Protein AF-A0A5C0ZKN4-F1 (afdb_monomer_lite)

pLDDT: mean 79.03, std 13.8, range [35.19, 95.44]

Secondary structure (DSSP, 8-state):
---GGG--TT-EEEETTS-EEE--HHHHHHHHH-TTTTT--EEPPB--HHHHHHTT-EEETTEEE-TTSSEEEEEETTEEEEEETTEEEEEE-BHHHHHHHHHHHHSS--PPPPP-

Foldseek 3Di:
DDDPVLDDQQAWWAFPVRDIDGDHPVVVCCVVPPPVCVPTDIDFAFDDPVLLVQLPWDDDPQWTDRPPAQWIWHQDPNWTFIDGVNHTDDTDTGRSVVQVVCCVRPVDGSHTDPDD

Structure (mmCIF, N/CA/C/O backbone):
data_AF-A0A5C0ZKN4-F1
#
_entry.id   AF-A0A5C0ZKN4-F1
#
loop_
_atom_site.group_PDB
_atom_site.id
_atom_site.type_symbol
_atom_site.label_atom_id
_atom_site.label_alt_id
_atom_site.label_comp_id
_atom_site.label_asym_id
_atom_site.label_entity_id
_atom_site.label_seq_id
_atom_site.pdbx_PDB_ins_code
_atom_site.Cartn_x
_atom_site.Cartn_y
_atom_site.Cartn_z
_atom_site.occupancy
_atom_site.B_iso_or_equiv
_atom_site.auth_seq_id
_atom_site.auth_comp_id
_atom_site.auth_asym_id
_atom_site.auth_atom_id
_atom_site.pdbx_PDB_model_num
ATOM 1 N N . MET A 1 1 ? -11.698 10.200 6.157 1.00 63.03 1 MET A N 1
ATOM 2 C CA . MET A 1 1 ? -12.141 9.078 7.009 1.00 63.03 1 MET A CA 1
ATOM 3 C C . MET A 1 1 ? -12.064 7.841 6.142 1.00 63.03 1 MET A C 1
ATOM 5 O O . MET A 1 1 ? -12.437 7.961 4.983 1.00 63.03 1 MET A O 1
ATOM 9 N N . ILE A 1 2 ? -11.505 6.736 6.634 1.00 64.81 2 ILE A N 1
ATOM 10 C CA . ILE A 1 2 ? -11.489 5.483 5.862 1.00 64.81 2 ILE A CA 1
ATOM 11 C C . ILE A 1 2 ? -12.929 4.976 5.767 1.00 64.81 2 ILE A C 1
ATOM 13 O O . ILE A 1 2 ? -13.639 4.993 6.775 1.00 64.81 2 ILE A O 1
ATOM 17 N N . ASP A 1 3 ? -13.362 4.582 4.572 1.00 68.19 3 ASP A N 1
ATOM 18 C CA . ASP A 1 3 ? -14.651 3.921 4.395 1.00 68.19 3 ASP A CA 1
ATOM 19 C C . ASP A 1 3 ? -14.586 2.532 5.062 1.00 68.19 3 ASP A C 1
ATOM 21 O O . ASP A 1 3 ? -13.681 1.757 4.746 1.00 68.19 3 ASP A O 1
ATOM 25 N N . PRO A 1 4 ? -15.497 2.189 5.993 1.00 66.75 4 PRO A N 1
ATOM 26 C CA . PRO A 1 4 ? -15.525 0.868 6.614 1.00 66.75 4 PRO A CA 1
ATOM 27 C C . PRO A 1 4 ? -15.569 -0.296 5.611 1.00 66.75 4 PRO A C 1
ATOM 29 O O . PRO A 1 4 ? -15.050 -1.364 5.920 1.00 66.75 4 PRO A O 1
ATOM 32 N N . GLY A 1 5 ? -16.146 -0.099 4.419 1.00 67.00 5 GLY A N 1
ATOM 33 C CA . GLY A 1 5 ? -16.180 -1.104 3.351 1.00 67.00 5 GLY A CA 1
ATOM 34 C C . GLY A 1 5 ? -14.824 -1.363 2.682 1.00 67.00 5 GLY A C 1
ATOM 35 O O . GLY A 1 5 ? -14.653 -2.391 2.032 1.00 67.00 5 GLY A O 1
ATOM 36 N N . GLU A 1 6 ? -13.845 -0.471 2.863 1.00 67.75 6 GLU A N 1
ATOM 37 C CA . GLU A 1 6 ? -12.465 -0.663 2.400 1.00 67.75 6 GLU A CA 1
ATOM 38 C C . GLU A 1 6 ? -11.593 -1.407 3.425 1.00 67.75 6 GLU A C 1
ATOM 40 O O . GLU A 1 6 ? -10.432 -1.701 3.135 1.00 67.75 6 GLU A O 1
ATOM 45 N N . LEU A 1 7 ? -12.117 -1.699 4.621 1.00 75.88 7 LEU A N 1
ATOM 46 C CA . LEU A 1 7 ? -11.370 -2.377 5.674 1.00 75.88 7 LEU A CA 1
ATOM 47 C C . LEU A 1 7 ? -11.442 -3.898 5.548 1.00 75.88 7 LEU A C 1
ATOM 49 O O . LEU A 1 7 ? -12.499 -4.495 5.359 1.00 75.88 7 LEU A O 1
ATOM 53 N N . ARG A 1 8 ? -10.293 -4.534 5.753 1.00 74.62 8 ARG A N 1
ATOM 54 C CA . ARG A 1 8 ? -10.102 -5.977 5.815 1.00 74.62 8 ARG A CA 1
ATOM 55 C C . ARG A 1 8 ? -9.163 -6.325 6.966 1.00 74.62 8 ARG A C 1
ATOM 57 O O . ARG A 1 8 ? -8.364 -5.501 7.418 1.00 74.62 8 ARG A O 1
ATOM 64 N N . LEU A 1 9 ? -9.257 -7.569 7.432 1.00 76.56 9 LEU A N 1
ATOM 65 C CA . LEU A 1 9 ? -8.250 -8.153 8.315 1.00 76.56 9 LEU A CA 1
ATOM 66 C C . LEU A 1 9 ? -6.848 -7.919 7.734 1.00 76.56 9 LEU A C 1
ATOM 68 O O . LEU A 1 9 ? -6.661 -8.024 6.525 1.00 76.56 9 LEU A O 1
ATOM 72 N N . GLY A 1 10 ? -5.903 -7.553 8.601 1.00 68.25 10 GLY A N 1
ATOM 73 C CA . GLY A 1 10 ? -4.526 -7.222 8.233 1.00 68.25 10 GLY A CA 1
ATOM 74 C C . GLY A 1 10 ? -4.287 -5.767 7.815 1.00 68.25 10 GLY A C 1
ATOM 75 O O . GLY A 1 10 ? -3.129 -5.365 7.689 1.00 68.25 10 GLY A O 1
ATOM 76 N N . ASN A 1 11 ? -5.325 -4.934 7.641 1.00 79.00 11 ASN A N 1
ATOM 77 C CA . ASN A 1 11 ? -5.102 -3.510 7.376 1.00 79.00 11 ASN A CA 1
ATOM 78 C C . ASN A 1 11 ? -4.498 -2.778 8.578 1.00 79.00 11 ASN A C 1
ATOM 80 O O . ASN A 1 11 ? -4.861 -3.034 9.720 1.00 79.00 11 ASN A O 1
ATOM 84 N N . ILE A 1 12 ? -3.631 -1.803 8.314 1.00 79.94 12 ILE A N 1
ATOM 85 C CA . ILE A 1 12 ? -3.062 -0.927 9.341 1.00 79.94 12 ILE A CA 1
ATOM 86 C C . ILE A 1 12 ? -3.890 0.356 9.422 1.00 79.94 12 ILE A C 1
ATOM 88 O O . ILE A 1 12 ? -4.045 1.073 8.431 1.00 79.94 12 ILE A O 1
ATOM 92 N N . LEU A 1 13 ? -4.392 0.679 10.614 1.00 77.81 13 LEU A N 1
ATOM 93 C CA . LEU A 1 13 ? -5.180 1.883 10.875 1.00 77.81 13 LEU A CA 1
ATOM 94 C C . LEU A 1 13 ? -4.448 2.867 11.762 1.00 77.81 13 LEU A C 1
ATOM 96 O O . LEU A 1 13 ? -3.766 2.487 12.711 1.00 77.81 13 LEU A O 1
ATOM 100 N N . HIS A 1 14 ? -4.675 4.154 11.503 1.00 74.19 14 HIS A N 1
ATOM 101 C CA . HIS A 1 14 ? -4.196 5.232 12.356 1.00 74.19 14 HIS A CA 1
ATOM 102 C C . HIS A 1 14 ? -5.352 5.907 13.082 1.00 74.19 14 HIS A C 1
ATOM 104 O O . HIS A 1 14 ? -6.307 6.408 12.476 1.00 74.19 14 HIS A O 1
ATOM 110 N N . HIS A 1 15 ? -5.272 5.889 14.408 1.00 68.31 15 HIS A N 1
ATOM 111 C CA . HIS A 1 15 ? -6.200 6.586 15.278 1.00 68.31 15 HIS A CA 1
ATOM 112 C C . HIS A 1 15 ? -5.787 8.054 15.425 1.00 68.31 15 HIS A C 1
ATOM 114 O O . HIS A 1 15 ? -4.602 8.363 15.533 1.00 68.31 15 HIS A O 1
ATOM 120 N N . LYS A 1 16 ? -6.764 8.958 15.579 1.00 63.69 16 LYS A N 1
ATOM 121 C CA . LYS A 1 16 ? -6.533 10.391 15.865 1.00 63.69 16 LYS A CA 1
ATOM 122 C C . LYS A 1 16 ? -5.604 10.678 17.043 1.00 63.69 16 LYS A C 1
ATOM 124 O O . LYS A 1 16 ? -4.979 11.727 17.080 1.00 63.69 16 LYS A O 1
ATOM 129 N N . SER A 1 17 ? -5.519 9.763 18.006 1.00 67.62 17 SER A N 1
ATOM 130 C CA . SER A 1 17 ? -4.604 9.883 19.146 1.00 67.62 17 SER A CA 1
ATOM 131 C C . SER A 1 17 ? -3.143 9.545 18.803 1.00 67.62 17 SER A C 1
ATOM 133 O O . SER A 1 17 ? -2.343 9.394 19.718 1.00 67.62 17 SER A O 1
ATOM 135 N N . GLY A 1 18 ? -2.808 9.324 17.526 1.00 66.88 18 GLY A N 1
ATOM 136 C CA . GLY A 1 18 ? -1.467 8.961 17.060 1.00 66.88 18 GLY A CA 1
ATOM 137 C C . GLY A 1 18 ? -1.141 7.465 17.127 1.00 66.88 18 GLY A C 1
ATOM 138 O O . GLY A 1 18 ? -0.055 7.066 16.717 1.00 66.88 18 GLY A O 1
ATOM 139 N N . LYS A 1 19 ? -2.061 6.626 17.623 1.00 75.25 19 LYS A N 1
ATOM 140 C CA . LYS A 1 19 ? -1.848 5.180 17.776 1.00 75.25 19 LYS A CA 1
ATOM 141 C C . LYS A 1 19 ? -2.132 4.442 16.467 1.00 75.25 19 LYS A C 1
ATOM 143 O O . LYS A 1 19 ? -3.201 4.619 15.885 1.00 75.25 19 LYS A O 1
ATOM 148 N N . THR A 1 20 ? -1.215 3.569 16.069 1.00 73.44 20 THR A N 1
ATOM 149 C CA . THR A 1 20 ? -1.389 2.651 14.938 1.00 73.44 20 THR A CA 1
ATOM 150 C C . THR A 1 20 ? -1.873 1.292 15.438 1.00 73.44 20 THR A C 1
ATOM 152 O O . THR A 1 20 ? -1.421 0.834 16.490 1.00 73.44 20 THR A O 1
ATOM 155 N N . VAL A 1 21 ? -2.818 0.668 14.736 1.00 76.81 21 VAL A N 1
ATOM 156 C CA . VAL A 1 21 ? -3.378 -0.635 15.114 1.00 76.81 21 VAL A CA 1
ATOM 157 C C . VAL A 1 21 ? -3.650 -1.487 13.874 1.00 76.81 21 VAL A C 1
ATOM 159 O O . VAL A 1 21 ? -4.198 -0.977 12.900 1.00 76.81 21 VAL A O 1
ATOM 162 N N . ASP A 1 22 ? -3.321 -2.775 13.937 1.00 75.81 22 ASP A N 1
ATOM 163 C CA . ASP A 1 22 ? -3.656 -3.759 12.902 1.00 75.81 22 ASP A CA 1
ATOM 164 C C . ASP A 1 22 ? -5.097 -4.249 13.060 1.00 75.81 22 ASP A C 1
ATOM 166 O O . ASP A 1 22 ? -5.497 -4.654 14.153 1.00 75.81 22 ASP A O 1
ATOM 170 N N . VAL A 1 23 ? -5.875 -4.261 11.977 1.00 72.56 23 VAL A N 1
ATOM 171 C CA . VAL A 1 23 ? -7.239 -4.800 11.947 1.00 72.56 23 VAL A CA 1
ATOM 172 C C . VAL A 1 23 ? -7.180 -6.311 12.143 1.00 72.56 23 VAL A C 1
ATOM 174 O O . VAL A 1 23 ? -6.908 -7.078 11.223 1.00 72.56 23 VAL A O 1
ATOM 177 N N . THR A 1 24 ? -7.454 -6.744 13.367 1.00 76.00 24 THR A N 1
ATOM 178 C CA . THR A 1 24 ? -7.611 -8.153 13.742 1.00 76.00 24 THR A CA 1
ATOM 179 C C . THR A 1 24 ? -9.089 -8.507 13.899 1.00 76.00 24 THR A C 1
ATOM 181 O O . THR A 1 24 ? -9.946 -7.622 13.950 1.00 76.00 24 THR A O 1
ATOM 184 N N . VAL A 1 25 ? -9.403 -9.803 14.026 1.00 63.84 25 VAL A N 1
ATOM 185 C CA . VAL A 1 25 ? -10.779 -10.273 14.277 1.00 63.84 25 VAL A CA 1
ATOM 186 C C . VAL A 1 25 ? -11.363 -9.600 15.519 1.00 63.84 25 VAL A C 1
ATOM 188 O O . VAL A 1 25 ? -12.468 -9.080 15.451 1.00 63.84 25 VAL A O 1
ATOM 191 N N . GLY A 1 26 ? -10.584 -9.473 16.598 1.00 64.69 26 GLY A N 1
ATOM 192 C CA . GLY A 1 26 ? -11.029 -8.792 17.818 1.00 64.69 26 GLY A CA 1
ATOM 193 C C . GLY A 1 26 ? -11.335 -7.300 17.628 1.00 64.69 26 GLY A C 1
ATOM 194 O O . GLY A 1 26 ? -12.165 -6.746 18.344 1.00 64.69 26 GLY A O 1
ATOM 195 N N . ILE A 1 27 ? -10.716 -6.633 16.648 1.00 69.00 27 ILE A N 1
ATOM 196 C CA . ILE A 1 27 ? -11.059 -5.248 16.295 1.00 69.00 27 ILE A CA 1
ATOM 197 C C . ILE A 1 27 ? -12.336 -5.197 15.460 1.00 69.00 27 ILE A C 1
ATOM 199 O O . ILE A 1 27 ? -13.167 -4.324 15.693 1.00 69.00 27 ILE A O 1
ATOM 203 N N . ILE A 1 28 ? -12.529 -6.131 14.525 1.00 65.75 28 ILE A N 1
ATOM 204 C CA . ILE A 1 28 ? -13.785 -6.246 13.768 1.00 65.75 28 ILE A CA 1
ATOM 205 C C . ILE A 1 28 ? -14.953 -6.564 14.709 1.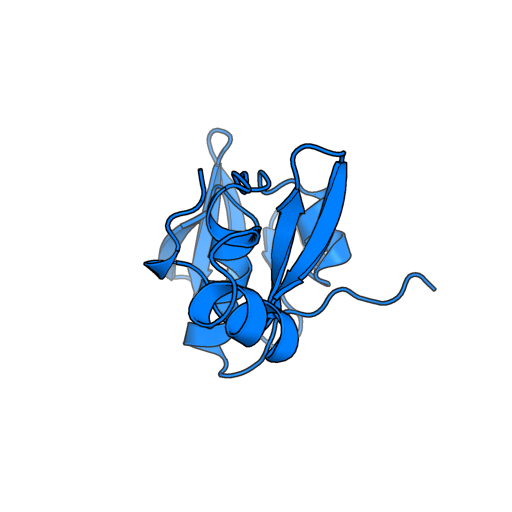00 65.75 28 ILE A C 1
ATOM 207 O O . ILE A 1 28 ? -16.006 -5.944 14.602 1.00 65.75 28 ILE A O 1
ATOM 211 N N . GLU A 1 29 ? -14.762 -7.449 15.684 1.00 63.12 29 GLU A N 1
ATOM 212 C CA . GLU A 1 29 ? -15.755 -7.717 16.727 1.00 63.12 29 GLU A CA 1
ATOM 213 C C . GLU A 1 29 ? -16.084 -6.450 17.524 1.00 63.12 29 GLU A C 1
ATOM 215 O O . GLU A 1 29 ? -17.253 -6.180 17.781 1.00 63.12 29 GLU A O 1
ATOM 220 N N . GLN A 1 30 ? -15.093 -5.606 17.836 1.00 63.50 30 GLN A N 1
ATOM 221 C CA . GLN A 1 30 ? -15.346 -4.290 18.436 1.00 63.50 30 GLN A CA 1
ATOM 222 C C . GLN A 1 30 ? -16.104 -3.340 17.492 1.00 63.50 30 GLN A C 1
ATOM 224 O O . GLN A 1 30 ? -16.945 -2.582 17.966 1.00 63.50 30 GLN A O 1
ATOM 229 N N . PHE A 1 31 ? -15.861 -3.385 16.175 1.00 64.31 31 PHE A N 1
ATOM 230 C CA . PHE A 1 31 ? -16.618 -2.602 15.186 1.00 64.31 31 PHE A CA 1
ATOM 231 C C . PHE A 1 31 ? -18.088 -3.033 15.088 1.00 64.31 31 PHE A C 1
ATOM 233 O O . PHE A 1 31 ? -18.962 -2.179 14.949 1.00 64.31 31 PHE A O 1
ATOM 240 N N . VAL A 1 32 ? -18.357 -4.340 15.145 1.00 63.22 32 VAL A N 1
ATOM 241 C CA . VAL A 1 32 ? -19.702 -4.910 14.964 1.00 63.22 32 VAL A CA 1
ATOM 242 C C . VAL A 1 32 ? -20.508 -4.883 16.266 1.00 63.22 32 VAL A C 1
ATOM 244 O O . VAL A 1 32 ? -21.697 -4.567 16.242 1.00 63.22 32 VAL A O 1
ATOM 247 N N . CYS A 1 33 ? -19.877 -5.183 17.405 1.00 58.94 33 CYS A N 1
ATOM 248 C CA . CYS A 1 33 ? -20.566 -5.363 18.684 1.00 58.94 33 CYS A CA 1
ATOM 249 C C . CYS A 1 33 ? -20.581 -4.107 19.568 1.00 58.94 33 CYS A C 1
ATOM 251 O O . CYS A 1 33 ? -21.485 -3.972 20.394 1.00 58.94 33 CYS A O 1
ATOM 253 N N . ASP A 1 34 ? -19.625 -3.178 19.421 1.00 55.28 34 ASP A N 1
ATOM 254 C CA . ASP A 1 34 ? -19.467 -2.050 20.346 1.00 55.28 34 ASP A CA 1
ATOM 255 C C . ASP A 1 34 ? -19.700 -0.686 19.663 1.00 55.28 34 ASP A C 1
ATOM 257 O O . ASP A 1 34 ? -18.823 -0.099 19.021 1.00 55.28 34 ASP A O 1
ATOM 261 N N . LYS A 1 35 ? -20.893 -0.104 19.871 1.00 52.59 35 LYS A N 1
ATOM 262 C CA . LYS A 1 35 ? -21.255 1.260 19.414 1.00 52.59 35 LYS A CA 1
ATOM 263 C C . LYS A 1 35 ? -20.336 2.364 19.971 1.00 52.59 35 LYS A C 1
ATOM 265 O O . LYS A 1 35 ? -20.445 3.521 19.575 1.00 52.59 35 LYS A O 1
ATOM 270 N N . LYS A 1 36 ? -19.433 2.053 20.909 1.00 49.78 36 LYS A N 1
ATOM 271 C CA . LYS A 1 36 ? -18.423 2.999 21.411 1.00 49.78 36 LYS A CA 1
ATOM 272 C C . LYS A 1 36 ? -17.231 3.166 20.465 1.00 49.78 36 LYS A C 1
ATOM 274 O O . LYS A 1 36 ? -16.580 4.210 20.507 1.00 49.78 36 LYS A O 1
ATOM 279 N N . PHE A 1 37 ? -16.951 2.191 19.597 1.00 51.69 37 PHE A N 1
ATOM 280 C CA . PHE A 1 37 ? -15.872 2.284 18.608 1.00 51.69 37 PHE A CA 1
ATOM 281 C C . PHE A 1 37 ? -16.319 2.951 17.301 1.00 51.69 37 PHE A C 1
ATOM 283 O O . PHE A 1 37 ? -15.493 3.577 16.639 1.00 51.69 37 PHE A O 1
ATOM 290 N N . SER A 1 38 ? -17.620 2.929 16.979 1.00 51.34 38 SER A N 1
ATOM 291 C CA . SER A 1 38 ? -18.187 3.641 15.820 1.00 51.34 38 SER A CA 1
ATOM 292 C C . SER A 1 38 ? -18.032 5.167 15.895 1.00 51.34 38 SER A C 1
ATOM 294 O O . SER A 1 38 ? -18.140 5.842 14.879 1.00 51.34 38 SER A O 1
ATOM 296 N N . ASN A 1 39 ? -17.729 5.719 17.077 1.00 50.09 39 ASN A N 1
ATOM 297 C CA . ASN A 1 39 ? -17.408 7.140 17.256 1.00 50.09 39 ASN A CA 1
ATOM 298 C C . ASN A 1 39 ? -15.924 7.480 17.004 1.00 50.09 39 ASN A C 1
ATOM 300 O O . ASN A 1 39 ? -15.538 8.649 17.090 1.00 50.09 39 ASN A O 1
ATOM 304 N N . LYS A 1 40 ? -15.065 6.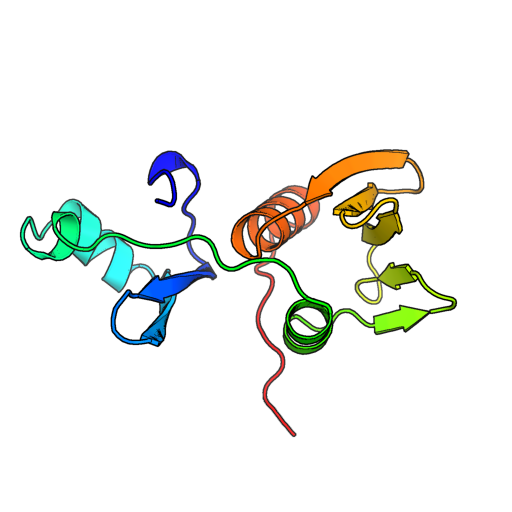493 16.709 1.00 60.53 40 LYS A N 1
ATOM 305 C CA . LYS A 1 40 ? -13.654 6.731 16.381 1.00 60.53 40 LYS A CA 1
ATOM 306 C C . LYS A 1 40 ? -13.496 6.968 14.884 1.00 60.53 40 LYS A C 1
ATOM 308 O O . LYS A 1 40 ? -13.724 6.082 14.069 1.00 60.53 40 LYS A O 1
ATOM 313 N N . VAL A 1 41 ? -13.067 8.176 14.528 1.00 62.16 41 VAL A N 1
ATOM 314 C CA . VAL A 1 41 ? -12.746 8.534 13.142 1.00 62.16 41 VAL A CA 1
ATOM 315 C C . VAL A 1 41 ? -11.346 8.019 12.810 1.00 62.16 41 VAL A C 1
ATOM 317 O O . VAL A 1 41 ? -10.358 8.522 13.351 1.00 62.16 41 VAL A O 1
ATOM 320 N N . TRP A 1 42 ? -11.270 7.034 11.916 1.00 70.38 42 TRP A N 1
ATOM 321 C CA . TRP A 1 42 ? -10.019 6.484 11.388 1.00 70.38 42 TRP A CA 1
ATOM 322 C C . TRP A 1 42 ? -9.583 7.254 10.149 1.00 70.38 42 TRP A C 1
ATOM 324 O O . TRP A 1 42 ? -10.400 7.564 9.271 1.00 70.38 42 TRP A O 1
ATOM 334 N N . TYR A 1 43 ? -8.296 7.583 10.083 1.00 74.75 43 TYR A N 1
ATOM 335 C CA . TYR A 1 43 ? -7.741 8.370 8.990 1.00 74.75 43 TYR A CA 1
ATOM 336 C C . TYR A 1 43 ? -6.850 7.508 8.106 1.00 74.75 43 TYR A C 1
ATOM 338 O O . TYR A 1 43 ? -6.054 6.726 8.630 1.00 74.75 43 TYR A O 1
ATOM 346 N N . PRO A 1 44 ? -6.985 7.640 6.775 1.00 80.25 44 PRO A N 1
ATOM 347 C CA . PRO A 1 44 ? -6.122 6.925 5.859 1.00 80.25 44 PRO A CA 1
ATOM 348 C C . PRO A 1 44 ? -4.681 7.401 6.044 1.00 80.25 44 PRO A C 1
ATOM 350 O O . PRO A 1 44 ? -4.408 8.601 6.132 1.00 80.25 44 PRO A O 1
ATOM 353 N N . ILE A 1 45 ? -3.762 6.444 6.105 1.00 86.62 45 ILE A N 1
ATOM 354 C CA . ILE A 1 45 ? -2.331 6.718 6.200 1.00 86.62 45 ILE A CA 1
ATOM 355 C C . ILE A 1 45 ? -1.818 6.928 4.784 1.00 86.62 45 ILE A C 1
ATOM 357 O O . ILE A 1 45 ? -1.970 6.040 3.945 1.00 86.62 45 ILE A O 1
ATOM 361 N N . HIS A 1 46 ? -1.234 8.092 4.504 1.00 90.25 46 HIS A N 1
ATOM 362 C CA . HIS A 1 46 ? -0.615 8.349 3.206 1.00 90.25 46 HIS A CA 1
ATOM 363 C C . HIS A 1 46 ? 0.524 7.369 2.954 1.00 90.25 46 HIS A C 1
ATOM 365 O O . HIS A 1 46 ? 1.331 7.088 3.841 1.00 90.25 46 HIS A O 1
ATOM 371 N N . LEU A 1 47 ? 0.565 6.849 1.732 1.00 91.56 47 LEU A N 1
ATOM 372 C CA . LEU A 1 47 ? 1.618 5.952 1.308 1.00 91.56 47 LEU A CA 1
ATOM 373 C C . LEU A 1 47 ? 2.898 6.758 1.076 1.00 91.56 47 LEU A C 1
ATOM 375 O O . LEU A 1 47 ? 3.000 7.524 0.119 1.00 91.56 47 LEU A O 1
ATOM 379 N N . THR A 1 48 ? 3.862 6.588 1.971 1.00 92.56 48 THR A N 1
ATOM 380 C CA . THR A 1 48 ? 5.207 7.154 1.846 1.00 92.56 48 THR A CA 1
ATOM 381 C C . THR A 1 48 ? 6.205 6.049 1.540 1.00 92.56 48 THR A C 1
ATOM 383 O O . THR A 1 48 ? 5.934 4.869 1.764 1.00 92.56 48 THR A O 1
ATOM 386 N N . GLU A 1 49 ? 7.386 6.435 1.074 1.00 91.69 49 GLU A N 1
ATOM 387 C CA . GLU A 1 49 ? 8.498 5.511 0.865 1.00 91.69 49 GLU A CA 1
ATOM 388 C C . GLU A 1 49 ? 8.841 4.706 2.132 1.00 91.69 49 GLU A C 1
ATOM 390 O O . GLU A 1 49 ? 8.998 3.488 2.078 1.00 91.69 49 GLU A O 1
ATOM 395 N N . GLU A 1 50 ? 8.847 5.356 3.301 1.00 91.06 50 GLU A N 1
ATOM 396 C CA . GLU A 1 50 ? 9.068 4.686 4.589 1.00 91.06 50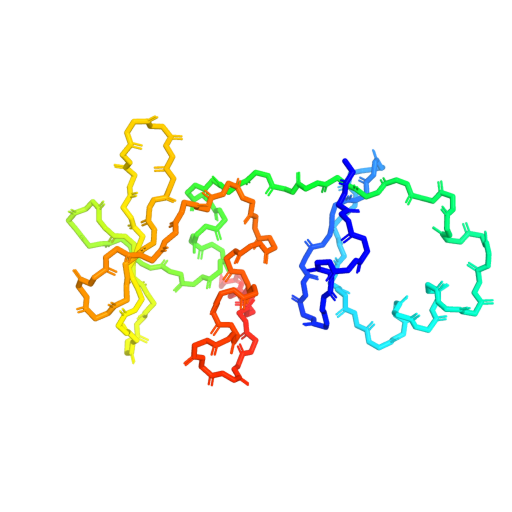 GLU A CA 1
ATOM 397 C C . GLU A 1 50 ? 8.073 3.545 4.837 1.00 91.06 50 GLU A C 1
ATOM 399 O O . GLU A 1 50 ? 8.433 2.511 5.401 1.00 91.06 50 GLU A O 1
ATOM 404 N N . TRP A 1 51 ? 6.814 3.718 4.422 1.00 91.19 51 TRP A N 1
ATOM 405 C CA . TRP A 1 51 ? 5.809 2.664 4.517 1.00 91.19 51 TRP A CA 1
ATOM 406 C C . TRP A 1 51 ? 6.081 1.523 3.544 1.00 91.19 51 TRP A C 1
ATOM 408 O O . TRP A 1 51 ? 5.913 0.371 3.936 1.00 91.19 51 TRP A O 1
ATOM 418 N N . LEU A 1 52 ? 6.548 1.806 2.325 1.00 91.44 52 LEU A N 1
ATOM 419 C CA . LEU A 1 52 ? 6.938 0.761 1.371 1.00 91.44 52 LEU A CA 1
ATOM 420 C C . LEU A 1 52 ? 8.041 -0.125 1.954 1.00 91.44 52 LEU A C 1
ATOM 422 O O . LEU A 1 52 ? 7.915 -1.350 1.954 1.00 91.44 52 LEU A O 1
ATOM 426 N N . ILE A 1 53 ? 9.067 0.496 2.537 1.00 90.31 53 ILE A N 1
ATOM 427 C CA . ILE A 1 53 ? 10.184 -0.208 3.177 1.00 90.31 53 ILE A CA 1
ATOM 428 C C . ILE A 1 53 ? 9.694 -1.020 4.385 1.00 90.31 53 ILE A C 1
ATOM 430 O O . ILE A 1 53 ? 10.012 -2.206 4.504 1.00 90.31 53 ILE A O 1
ATOM 434 N N . LYS A 1 54 ? 8.867 -0.426 5.261 1.00 88.12 54 LYS A N 1
ATOM 435 C CA . LYS A 1 54 ? 8.283 -1.120 6.430 1.00 88.12 54 LYS A CA 1
ATOM 436 C C . LYS A 1 54 ? 7.434 -2.328 6.038 1.00 88.12 54 LYS A C 1
ATOM 438 O O . LYS A 1 54 ? 7.453 -3.335 6.741 1.00 88.12 54 LYS A O 1
ATOM 443 N N . LEU A 1 55 ? 6.716 -2.241 4.919 1.00 87.50 55 LEU A N 1
ATOM 444 C CA . LEU A 1 55 ? 5.904 -3.324 4.353 1.00 87.50 55 LEU A CA 1
ATOM 445 C C . LEU A 1 55 ? 6.737 -4.346 3.561 1.00 87.50 55 LEU A C 1
ATOM 447 O O . LEU A 1 55 ? 6.189 -5.270 2.966 1.00 87.50 55 LEU A O 1
ATOM 451 N N . GLY A 1 56 ? 8.064 -4.203 3.558 1.00 87.19 56 GLY A N 1
ATOM 452 C CA . GLY A 1 56 ? 8.983 -5.177 2.988 1.00 87.19 56 GLY A CA 1
ATOM 453 C C . GLY A 1 56 ? 9.187 -5.065 1.480 1.00 87.19 56 GLY A C 1
ATOM 454 O O . GLY A 1 56 ? 9.756 -5.994 0.904 1.00 87.19 56 GLY A O 1
ATOM 455 N N . LEU A 1 57 ? 8.761 -3.965 0.852 1.00 91.06 57 LEU A N 1
ATOM 456 C CA . LEU A 1 57 ? 9.118 -3.667 -0.531 1.00 91.06 57 LEU A CA 1
ATOM 457 C C . LEU A 1 57 ? 10.571 -3.197 -0.605 1.00 91.06 57 LEU A C 1
ATOM 459 O O . LEU A 1 57 ? 11.099 -2.580 0.320 1.00 91.06 57 LEU A O 1
ATOM 463 N N . HIS A 1 58 ? 11.199 -3.481 -1.738 1.00 91.06 58 HIS A N 1
ATOM 464 C CA . HIS A 1 58 ? 12.580 -3.120 -2.013 1.00 91.06 58 HIS A CA 1
ATOM 465 C C . HIS A 1 58 ? 12.651 -2.246 -3.255 1.00 91.06 58 HIS A C 1
ATOM 467 O O . HIS A 1 58 ? 12.027 -2.566 -4.266 1.00 91.06 58 HIS A O 1
ATOM 473 N N . GLU A 1 59 ? 13.420 -1.166 -3.175 1.00 93.06 59 GLU A N 1
ATOM 474 C CA . GLU A 1 59 ? 13.694 -0.317 -4.325 1.00 93.06 59 GLU A CA 1
ATOM 475 C C . GLU A 1 59 ? 14.745 -0.965 -5.234 1.00 93.06 59 GLU A C 1
ATOM 477 O O . GLU A 1 59 ? 15.803 -1.406 -4.780 1.00 93.06 59 GLU A O 1
ATOM 482 N N . VAL A 1 60 ? 14.460 -0.994 -6.532 1.00 87.94 60 VAL A N 1
ATOM 483 C CA . VAL A 1 60 ? 15.396 -1.363 -7.588 1.00 87.94 60 VAL A CA 1
ATOM 484 C C . VAL A 1 60 ? 15.225 -0.362 -8.725 1.00 87.94 60 VAL A C 1
ATOM 486 O O . VAL A 1 60 ? 14.193 -0.345 -9.392 1.00 87.94 60 VAL A O 1
ATOM 489 N N . LEU A 1 61 ? 16.244 0.474 -8.954 1.00 88.69 61 LEU A N 1
ATOM 490 C CA . LEU A 1 61 ? 16.271 1.471 -10.036 1.00 88.69 61 LEU A CA 1
ATOM 491 C C . LEU A 1 61 ? 15.048 2.419 -10.031 1.00 88.69 61 LEU A C 1
ATOM 493 O O . LEU A 1 61 ? 14.457 2.673 -11.081 1.00 88.69 61 LEU A O 1
ATOM 497 N N . GLY A 1 62 ? 14.642 2.928 -8.860 1.00 88.25 62 GLY A N 1
ATOM 498 C CA . GLY A 1 62 ? 13.492 3.832 -8.727 1.00 88.25 62 GLY A CA 1
ATOM 499 C C . GLY A 1 62 ? 12.118 3.153 -8.788 1.00 88.25 62 GLY A C 1
ATOM 500 O O . GLY A 1 62 ? 11.097 3.834 -8.903 1.00 88.25 62 GLY A O 1
ATOM 501 N N . VAL A 1 63 ? 12.068 1.819 -8.735 1.00 91.12 63 VAL A N 1
ATOM 502 C CA . VAL A 1 63 ? 10.830 1.031 -8.691 1.00 91.12 63 VAL A CA 1
ATOM 503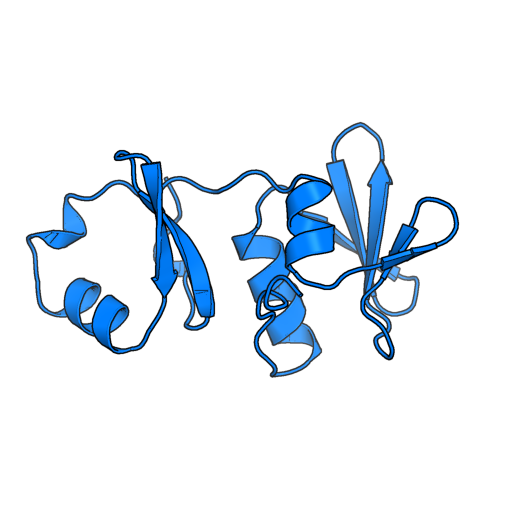 C C . VAL A 1 63 ? 10.823 0.173 -7.432 1.00 91.12 63 VAL A C 1
ATOM 505 O O . VAL A 1 63 ? 11.776 -0.556 -7.175 1.00 91.12 63 VAL A O 1
ATOM 508 N N . TYR A 1 64 ? 9.740 0.218 -6.658 1.00 93.44 64 TYR A N 1
ATOM 509 C CA . TYR A 1 64 ? 9.574 -0.630 -5.476 1.00 93.44 64 TYR A CA 1
ATOM 510 C C . TYR A 1 64 ? 8.877 -1.924 -5.860 1.00 93.44 64 TYR A C 1
ATOM 512 O O . TYR A 1 64 ? 7.788 -1.895 -6.425 1.00 93.44 64 TYR A O 1
ATOM 520 N N . ALA A 1 65 ? 9.465 -3.059 -5.512 1.00 89.75 65 ALA A N 1
ATOM 521 C CA . ALA A 1 65 ? 8.904 -4.372 -5.799 1.00 89.75 65 ALA A CA 1
ATOM 522 C C . ALA A 1 65 ? 8.797 -5.217 -4.529 1.00 89.75 65 ALA A C 1
ATOM 524 O O . ALA A 1 65 ? 9.606 -5.096 -3.604 1.00 89.75 65 ALA A O 1
ATOM 525 N N . VAL A 1 66 ? 7.814 -6.117 -4.499 1.00 83.75 66 VAL A N 1
ATOM 526 C CA . VAL A 1 66 ? 7.794 -7.202 -3.510 1.00 83.75 66 VAL A CA 1
ATOM 527 C C . VAL A 1 66 ? 8.597 -8.376 -4.070 1.00 83.75 66 VAL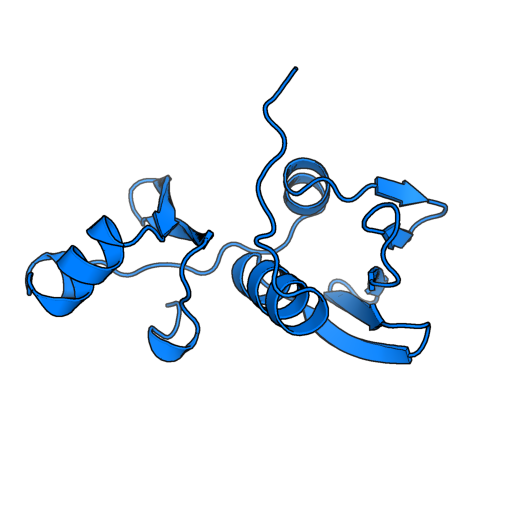 A C 1
ATOM 529 O O . VAL A 1 66 ? 8.315 -8.861 -5.165 1.00 83.75 66 VAL A O 1
ATOM 532 N N . TYR A 1 67 ? 9.596 -8.852 -3.322 1.00 76.19 67 TYR A N 1
ATOM 533 C CA . TYR A 1 67 ? 10.466 -9.940 -3.777 1.00 76.19 67 TYR A CA 1
ATOM 534 C C . TYR A 1 67 ? 9.663 -11.204 -4.129 1.00 76.19 67 TYR A C 1
ATOM 536 O O . TYR A 1 67 ? 8.795 -11.635 -3.369 1.00 76.19 67 TYR A O 1
ATOM 544 N N . GLY A 1 68 ? 9.946 -11.800 -5.292 1.00 73.88 68 GLY A N 1
ATOM 545 C CA . GLY A 1 68 ? 9.243 -12.995 -5.779 1.00 73.88 68 GLY A CA 1
ATOM 546 C C . GLY A 1 68 ? 7.791 -12.751 -6.217 1.00 73.88 68 GLY A C 1
ATOM 547 O O . GLY A 1 68 ? 7.027 -13.707 -6.376 1.00 73.88 68 GLY A O 1
ATOM 548 N N . ARG A 1 69 ? 7.385 -11.488 -6.396 1.00 80.12 69 ARG A N 1
ATOM 549 C CA . ARG A 1 69 ? 6.055 -11.095 -6.872 1.00 80.12 69 ARG A CA 1
ATOM 550 C C . ARG A 1 69 ? 6.184 -10.124 -8.040 1.00 80.12 69 ARG A C 1
ATOM 552 O O . ARG A 1 69 ? 7.119 -9.340 -8.120 1.00 80.12 69 ARG A O 1
ATOM 559 N N . GLU A 1 70 ? 5.198 -10.144 -8.927 1.00 86.81 70 GLU A N 1
ATOM 560 C CA . GLU A 1 70 ? 5.152 -9.275 -10.112 1.00 86.81 70 GLU A CA 1
ATOM 561 C C . GLU A 1 70 ? 4.396 -7.961 -9.852 1.00 86.81 70 GLU A C 1
ATOM 563 O O . GLU A 1 70 ? 3.823 -7.391 -10.780 1.00 86.81 70 GLU A O 1
ATOM 568 N N . LEU A 1 71 ? 4.355 -7.508 -8.593 1.00 90.12 71 LEU A N 1
ATOM 569 C CA . LEU A 1 71 ? 3.769 -6.233 -8.182 1.00 90.12 71 LEU A CA 1
ATOM 570 C C . LEU A 1 71 ? 4.882 -5.199 -7.996 1.00 90.12 71 LEU A C 1
ATOM 572 O O . LEU A 1 71 ? 5.733 -5.357 -7.118 1.00 90.12 71 LEU A O 1
ATOM 576 N N . ASN A 1 72 ? 4.817 -4.136 -8.792 1.00 93.19 72 ASN A N 1
ATOM 577 C CA . ASN A 1 72 ? 5.760 -3.026 -8.792 1.00 93.19 72 ASN A CA 1
ATOM 578 C C . ASN A 1 72 ? 5.028 -1.711 -8.515 1.00 93.19 72 ASN A C 1
ATOM 580 O O . ASN A 1 72 ? 3.926 -1.500 -9.020 1.00 93.19 72 ASN A O 1
ATOM 584 N N . LEU A 1 73 ? 5.655 -0.811 -7.766 1.00 94.50 73 LEU A N 1
ATOM 585 C CA . LEU A 1 73 ? 5.196 0.551 -7.535 1.00 94.50 73 LEU A CA 1
ATOM 586 C C . LEU A 1 73 ? 6.220 1.532 -8.092 1.00 94.50 73 LEU A C 1
ATOM 588 O O . LEU A 1 73 ? 7.414 1.426 -7.805 1.00 94.50 73 LEU A O 1
ATOM 592 N N . LYS A 1 74 ? 5.746 2.508 -8.858 1.00 94.75 74 LYS A N 1
ATOM 593 C CA . LYS A 1 74 ? 6.567 3.588 -9.402 1.00 94.75 74 LYS A CA 1
ATOM 594 C C . LYS A 1 74 ? 6.017 4.924 -8.929 1.00 94.75 74 LYS A C 1
ATOM 596 O O . LYS A 1 74 ? 4.809 5.141 -8.991 1.00 94.75 74 LYS A O 1
ATOM 601 N N . LEU A 1 75 ? 6.893 5.815 -8.475 1.00 93.38 75 LEU A N 1
ATOM 602 C CA . LEU A 1 75 ? 6.508 7.189 -8.175 1.00 93.38 75 LEU A CA 1
ATOM 603 C C . LEU A 1 75 ? 6.448 7.987 -9.487 1.00 93.38 75 LEU A C 1
ATOM 605 O O . LEU A 1 75 ? 7.443 8.077 -10.206 1.00 93.38 75 LEU A O 1
ATOM 609 N N . SER A 1 76 ? 5.279 8.537 -9.805 1.00 90.81 76 SER A N 1
ATOM 610 C CA . SER A 1 76 ? 5.016 9.328 -11.011 1.00 90.81 76 SER A CA 1
ATOM 611 C C . SER A 1 76 ? 4.097 10.491 -10.645 1.00 90.81 76 SER A C 1
ATOM 613 O O . SER A 1 76 ? 3.077 10.284 -9.989 1.00 90.81 76 SER A O 1
ATOM 615 N N . ASP A 1 77 ? 4.483 11.723 -10.984 1.00 88.12 77 ASP A N 1
ATOM 616 C CA . ASP A 1 77 ? 3.716 12.949 -10.700 1.00 88.12 77 ASP A CA 1
ATOM 617 C C . ASP A 1 77 ? 3.228 13.090 -9.239 1.00 88.12 77 ASP A C 1
ATOM 619 O O . ASP A 1 77 ? 2.145 13.606 -8.963 1.00 88.12 77 ASP A O 1
ATOM 623 N N . GLY A 1 78 ? 4.035 12.624 -8.278 1.00 86.00 78 GLY A N 1
ATOM 624 C CA . GLY A 1 78 ? 3.716 12.677 -6.845 1.00 86.00 78 GLY A CA 1
ATOM 625 C C . GLY A 1 78 ? 2.758 11.585 -6.352 1.00 86.00 78 GLY A C 1
ATOM 626 O O . GLY A 1 78 ? 2.346 11.618 -5.192 1.00 86.00 78 GLY A O 1
ATOM 627 N N . TYR A 1 79 ? 2.426 10.606 -7.195 1.00 87.69 79 TYR A N 1
ATOM 628 C CA . TYR A 1 79 ? 1.567 9.472 -6.860 1.00 87.69 79 TYR A CA 1
ATOM 629 C C . TYR A 1 79 ? 2.275 8.134 -7.076 1.00 87.69 79 TYR A C 1
ATOM 631 O O . TYR A 1 79 ? 3.139 7.999 -7.942 1.00 87.69 79 TYR A O 1
ATOM 639 N N . TRP A 1 80 ? 1.884 7.118 -6.303 1.00 94.56 80 TRP A N 1
ATOM 640 C CA . TRP A 1 80 ? 2.370 5.756 -6.500 1.00 94.56 80 TRP A CA 1
ATOM 641 C C . TRP A 1 80 ? 1.486 5.024 -7.501 1.00 94.56 80 TRP A C 1
ATOM 643 O O . TRP A 1 80 ? 0.329 4.719 -7.220 1.00 94.56 80 TRP A O 1
ATOM 653 N N . GLU A 1 81 ? 2.028 4.715 -8.667 1.00 95.44 81 GLU A N 1
ATOM 654 C CA . GLU A 1 81 ? 1.368 3.894 -9.673 1.00 95.44 81 GLU A CA 1
ATOM 655 C C . GLU A 1 81 ? 1.722 2.425 -9.459 1.00 95.44 81 GLU A C 1
ATOM 657 O O . GLU A 1 81 ? 2.899 2.058 -9.407 1.00 95.44 81 GLU A O 1
ATOM 662 N N . ALA A 1 82 ? 0.703 1.577 -9.353 1.00 93.75 82 ALA A N 1
ATOM 663 C CA . ALA A 1 82 ? 0.864 0.141 -9.224 1.00 93.75 82 ALA A CA 1
ATOM 664 C C . ALA A 1 82 ? 0.803 -0.553 -10.580 1.00 93.75 82 ALA A C 1
ATOM 666 O O . ALA A 1 82 ? -0.134 -0.364 -11.361 1.00 93.75 82 ALA A O 1
ATOM 667 N N . TYR A 1 83 ? 1.782 -1.418 -10.809 1.00 93.38 83 TYR A N 1
ATOM 668 C CA . TYR A 1 83 ? 1.916 -2.242 -11.995 1.00 93.38 83 TYR A CA 1
ATOM 669 C C . TYR A 1 83 ? 1.943 -3.713 -11.594 1.00 93.38 83 TYR A C 1
ATOM 671 O O . TYR A 1 83 ? 2.726 -4.112 -10.734 1.00 93.38 83 TYR A O 1
ATOM 679 N N . PHE A 1 84 ? 1.128 -4.534 -12.249 1.00 90.50 84 PHE A N 1
ATOM 680 C CA . PHE A 1 84 ? 1.134 -5.983 -12.079 1.00 90.50 84 PHE A CA 1
ATOM 681 C C . PHE A 1 84 ? 1.459 -6.648 -13.410 1.00 90.50 84 PHE A C 1
ATOM 683 O O . PHE A 1 84 ? 0.821 -6.344 -14.421 1.00 90.50 84 PHE A O 1
ATOM 690 N N . LYS A 1 85 ? 2.471 -7.525 -13.444 1.00 89.56 85 LYS A N 1
ATOM 691 C CA . LYS A 1 85 ? 2.958 -8.141 -14.699 1.00 89.56 85 LYS A CA 1
ATOM 692 C C . LYS A 1 85 ? 3.299 -7.099 -15.779 1.00 89.56 85 LYS A C 1
ATOM 694 O O . LYS A 1 85 ? 2.993 -7.275 -16.956 1.00 89.56 85 LYS A O 1
ATOM 699 N N . GLY A 1 86 ? 3.863 -5.965 -15.355 1.00 88.56 86 GLY A N 1
ATOM 700 C CA . GLY A 1 86 ? 4.218 -4.839 -16.228 1.00 88.56 86 GLY A CA 1
ATOM 701 C C . GLY A 1 86 ? 3.037 -4.008 -16.748 1.00 88.56 86 GLY A C 1
ATOM 702 O O . GLY A 1 86 ? 3.257 -3.060 -17.495 1.00 88.56 86 GLY A O 1
ATOM 703 N N . LYS A 1 87 ? 1.794 -4.317 -16.361 1.00 91.38 87 LYS A N 1
ATOM 704 C CA . LYS A 1 87 ? 0.603 -3.553 -16.756 1.00 91.38 87 LYS A CA 1
ATOM 705 C C . LYS A 1 87 ? 0.172 -2.620 -15.639 1.00 91.38 87 LYS A C 1
ATOM 707 O O . LYS A 1 87 ? 0.114 -3.045 -14.489 1.00 91.38 87 LYS A O 1
ATOM 712 N N . TYR A 1 88 ? -0.162 -1.382 -15.990 1.00 92.81 88 TYR A N 1
ATOM 713 C CA . TYR A 1 88 ? -0.761 -0.432 -15.058 1.00 92.81 88 TYR A CA 1
ATOM 714 C C . TYR A 1 88 ? -2.074 -0.997 -14.500 1.00 92.81 88 TYR A C 1
ATOM 716 O O . TYR A 1 88 ? -2.909 -1.502 -15.254 1.00 92.81 88 TYR A O 1
ATOM 724 N N . VAL A 1 89 ? -2.235 -0.915 -13.182 1.00 90.38 89 VAL A N 1
ATOM 725 C CA . VAL A 1 89 ? -3.425 -1.380 -12.464 1.00 90.38 89 VAL A CA 1
ATOM 726 C C . VAL A 1 89 ? -4.177 -0.193 -11.885 1.00 90.38 89 VAL A C 1
ATOM 728 O O . VAL A 1 89 ? -5.361 -0.019 -12.166 1.00 90.38 89 VAL A O 1
ATOM 731 N N . TYR A 1 90 ? -3.511 0.599 -11.040 1.00 90.44 90 TYR A N 1
ATOM 732 C CA . TYR A 1 90 ? -4.183 1.596 -10.211 1.00 90.44 90 TYR A CA 1
ATOM 733 C C . TYR A 1 90 ? -3.199 2.584 -9.568 1.00 90.44 90 TYR A C 1
ATOM 735 O O . TYR A 1 90 ? -2.035 2.247 -9.360 1.00 90.44 90 TYR A O 1
ATOM 743 N N . VAL A 1 91 ? -3.677 3.772 -9.183 1.00 93.75 91 VAL A N 1
ATOM 744 C CA . VAL A 1 91 ? -2.918 4.730 -8.359 1.00 93.75 91 VAL A CA 1
ATOM 745 C C . VAL A 1 91 ? -3.207 4.510 -6.877 1.00 93.75 91 VAL A C 1
ATOM 747 O O . VAL A 1 91 ? -4.346 4.613 -6.428 1.00 93.75 91 VAL A O 1
ATOM 750 N N . ILE A 1 92 ? -2.157 4.288 -6.095 1.00 92.25 92 ILE A N 1
ATOM 751 C CA . ILE A 1 92 ? -2.225 4.069 -4.656 1.00 92.25 92 ILE A CA 1
ATOM 752 C C . ILE A 1 92 ? -1.853 5.352 -3.914 1.00 92.25 92 ILE A C 1
ATOM 754 O O . ILE A 1 92 ? -0.774 5.913 -4.091 1.00 92.25 92 ILE A O 1
ATOM 758 N N . LYS A 1 93 ? -2.751 5.805 -3.038 1.00 92.06 93 LYS A N 1
ATOM 759 C CA . LYS A 1 93 ? -2.541 6.998 -2.200 1.00 92.06 93 LYS A CA 1
ATOM 760 C C . LYS A 1 93 ? -2.312 6.647 -0.739 1.00 92.06 93 LYS A C 1
ATOM 762 O O . LYS A 1 93 ? -1.678 7.412 -0.011 1.00 92.06 93 LYS A O 1
ATOM 767 N N . HIS A 1 94 ? -2.835 5.505 -0.305 1.00 90.69 94 HIS A N 1
ATOM 768 C CA . HIS A 1 94 ? -2.876 5.136 1.101 1.00 90.69 94 HIS A CA 1
ATOM 769 C C . HIS A 1 94 ? -2.374 3.716 1.357 1.00 90.69 94 HIS A C 1
ATOM 771 O O . HIS A 1 94 ? -2.480 2.837 0.504 1.00 90.69 94 HIS A O 1
ATOM 777 N N . VAL A 1 95 ? -1.859 3.489 2.565 1.00 90.31 95 VAL A N 1
ATOM 778 C CA . VAL A 1 95 ? -1.314 2.193 3.001 1.00 90.31 95 VAL A CA 1
ATOM 779 C C . VAL A 1 95 ? -2.344 1.069 2.868 1.00 90.31 95 VAL A C 1
ATOM 781 O O . VAL A 1 95 ? -2.023 0.013 2.327 1.00 90.31 95 VAL A O 1
ATOM 784 N N . HIS A 1 96 ? -3.598 1.301 3.272 1.00 86.19 96 HIS A N 1
ATOM 785 C CA . HIS A 1 96 ? -4.648 0.275 3.210 1.00 86.19 96 HIS A CA 1
ATOM 786 C C . HIS A 1 96 ? -4.953 -0.170 1.775 1.00 86.19 96 HIS A C 1
ATOM 788 O O . HIS A 1 96 ? -5.190 -1.349 1.533 1.00 86.19 96 HIS A O 1
ATOM 794 N N . GLN A 1 97 ? -4.866 0.744 0.805 1.00 89.62 97 GLN A N 1
ATOM 795 C CA . GLN A 1 97 ? -5.063 0.429 -0.612 1.00 89.62 97 GLN A CA 1
ATOM 796 C C . GLN A 1 97 ? -3.966 -0.509 -1.136 1.00 89.62 97 GLN A C 1
ATOM 798 O O . GLN A 1 97 ? -4.272 -1.446 -1.871 1.00 89.62 97 GLN A O 1
ATOM 803 N N . LEU A 1 98 ? -2.709 -0.309 -0.717 1.00 90.69 98 LEU A N 1
ATOM 804 C CA . LEU A 1 98 ? -1.612 -1.222 -1.055 1.00 90.69 98 LEU A CA 1
ATOM 805 C C . LEU A 1 98 ? -1.820 -2.607 -0.440 1.00 90.69 98 LEU A C 1
ATOM 807 O O . LEU A 1 98 ? -1.663 -3.613 -1.128 1.00 90.69 98 LEU A O 1
ATOM 811 N N . GLN A 1 99 ? -2.206 -2.665 0.835 1.00 88.94 99 GLN A N 1
ATOM 812 C CA . GLN A 1 99 ? -2.457 -3.931 1.527 1.00 88.94 99 GLN A CA 1
ATOM 813 C C . GLN A 1 99 ? -3.613 -4.709 0.885 1.00 88.94 99 GLN A C 1
ATOM 815 O O . GLN A 1 99 ? -3.506 -5.916 0.665 1.00 88.94 99 GLN A O 1
ATOM 820 N N . ASN A 1 100 ? -4.692 -4.014 0.519 1.00 89.06 100 ASN A N 1
ATOM 821 C CA . ASN A 1 100 ? -5.839 -4.616 -0.155 1.00 89.06 100 ASN A CA 1
ATOM 822 C C . ASN A 1 100 ? -5.474 -5.128 -1.549 1.00 89.06 100 ASN A C 1
ATOM 824 O O . ASN A 1 100 ? -5.840 -6.251 -1.894 1.00 89.06 100 ASN A O 1
ATOM 828 N N . LEU A 1 101 ? -4.713 -4.349 -2.326 1.00 89.06 101 LEU A N 1
ATOM 829 C CA . LEU A 1 101 ? -4.231 -4.780 -3.637 1.00 89.06 101 LEU A CA 1
ATOM 830 C C . LEU A 1 101 ? -3.328 -6.012 -3.518 1.00 89.06 101 LEU A C 1
ATOM 832 O O . LEU A 1 101 ? -3.501 -6.977 -4.258 1.00 89.06 101 LEU A O 1
ATOM 836 N N . PHE A 1 102 ? -2.385 -6.001 -2.574 1.00 88.88 102 PHE A N 1
ATOM 837 C CA . PHE A 1 102 ? -1.478 -7.122 -2.360 1.00 88.88 102 PHE A CA 1
ATOM 838 C C . PHE A 1 102 ? -2.238 -8.406 -2.022 1.00 88.88 102 PHE A C 1
ATOM 840 O O . PHE A 1 102 ? -1.983 -9.451 -2.625 1.00 88.88 102 PHE A O 1
ATOM 847 N N . TYR A 1 103 ? -3.217 -8.326 -1.121 1.00 88.75 103 TYR A N 1
ATOM 848 C CA . TYR A 1 103 ? -4.051 -9.474 -0.790 1.00 88.75 103 TYR A CA 1
ATOM 849 C C . TYR A 1 103 ? -4.888 -9.949 -1.977 1.00 88.75 103 TYR A C 1
ATOM 851 O O . TYR A 1 103 ? -4.918 -11.144 -2.253 1.00 88.75 103 TYR A O 1
ATOM 859 N N . ALA A 1 104 ? -5.520 -9.040 -2.723 1.00 87.69 104 ALA A N 1
ATOM 860 C CA . ALA A 1 104 ? -6.314 -9.405 -3.896 1.00 87.69 104 ALA A CA 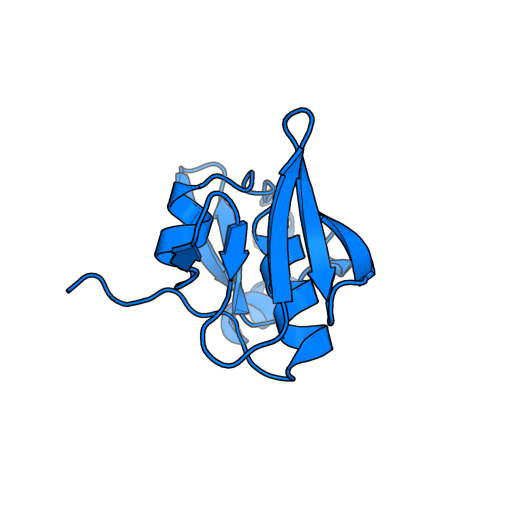1
ATOM 861 C C . ALA A 1 104 ? -5.482 -10.148 -4.959 1.00 87.69 104 ALA A C 1
ATOM 863 O O . ALA A 1 104 ? -5.995 -11.038 -5.634 1.00 87.69 104 ALA A O 1
ATOM 864 N N . LEU A 1 105 ? -4.194 -9.810 -5.088 1.00 84.75 105 LEU A N 1
ATOM 865 C CA . LEU A 1 105 ? -3.278 -10.436 -6.043 1.00 84.75 105 LEU A CA 1
ATOM 866 C C . LEU A 1 105 ? -2.650 -11.744 -5.542 1.00 84.75 105 LEU A C 1
ATOM 868 O O . LEU A 1 105 ? -2.253 -12.570 -6.362 1.00 84.75 105 LEU A O 1
ATOM 872 N N . THR A 1 106 ? -2.502 -11.927 -4.227 1.00 82.75 106 THR A N 1
ATOM 873 C CA . THR A 1 106 ? -1.678 -13.016 -3.662 1.00 82.75 106 THR A CA 1
ATOM 874 C C . THR A 1 106 ? -2.417 -13.958 -2.714 1.00 82.75 106 THR A C 1
ATOM 876 O O . THR A 1 106 ? -1.914 -15.044 -2.434 1.00 82.75 106 THR A O 1
ATOM 879 N N . GLY A 1 107 ? -3.573 -13.551 -2.188 1.00 84.75 107 GLY A N 1
ATOM 880 C CA . GLY A 1 107 ? -4.271 -14.220 -1.087 1.00 84.75 107 GLY A CA 1
ATOM 881 C C . GLY A 1 107 ? -3.544 -14.143 0.262 1.00 84.75 107 GLY A C 1
ATOM 882 O O . GLY A 1 107 ? -3.952 -14.815 1.206 1.00 84.75 107 GLY A O 1
ATOM 883 N N . GLN A 1 108 ? -2.463 -13.361 0.364 1.00 85.06 108 GLN A N 1
ATOM 884 C CA . GLN A 1 108 ? -1.619 -13.243 1.556 1.00 85.06 108 GLN A CA 1
ATOM 885 C C . GLN A 1 108 ? -1.659 -11.824 2.126 1.00 85.06 108 GLN A C 1
ATOM 887 O O . GLN A 1 108 ? -1.803 -10.849 1.390 1.00 85.06 108 GLN A O 1
ATOM 892 N N . GLU A 1 109 ? -1.519 -11.704 3.446 1.00 84.62 109 GLU A N 1
ATOM 893 C CA . GLU A 1 109 ? -1.436 -10.406 4.120 1.00 84.62 109 GLU A CA 1
ATOM 894 C C . GLU A 1 109 ? -0.083 -9.732 3.879 1.00 84.62 109 GLU A C 1
ATOM 896 O O . GLU A 1 109 ? 0.967 -10.368 4.001 1.00 84.62 109 GLU A O 1
ATOM 901 N N . LEU A 1 110 ? -0.103 -8.426 3.598 1.00 81.75 110 LEU A N 1
ATOM 902 C CA . LEU A 1 110 ? 1.111 -7.613 3.565 1.00 81.75 110 LEU A CA 1
ATOM 903 C C . LEU A 1 110 ? 1.450 -7.173 4.994 1.00 81.75 110 LEU A C 1
ATOM 905 O O . LEU A 1 110 ? 0.959 -6.150 5.478 1.00 81.75 110 LEU A O 1
ATOM 909 N N . VAL A 1 111 ? 2.256 -7.988 5.670 1.00 73.94 111 VAL A N 1
ATOM 910 C CA . VAL A 1 111 ? 2.738 -7.742 7.035 1.00 73.94 111 VAL A CA 1
ATOM 911 C C . VAL A 1 111 ? 4.009 -6.899 7.039 1.00 73.94 111 VAL A C 1
ATOM 913 O O . VAL A 1 111 ? 4.853 -7.001 6.149 1.00 73.94 111 VAL A O 1
ATOM 916 N N . THR A 1 112 ? 4.155 -6.064 8.066 1.00 71.69 112 THR A N 1
ATOM 917 C CA . THR A 1 112 ? 5.380 -5.298 8.296 1.00 71.69 112 THR A CA 1
ATOM 918 C C . THR A 1 112 ? 6.535 -6.233 8.641 1.00 71.69 112 THR A C 1
ATOM 920 O O . THR A 1 112 ? 6.363 -7.228 9.349 1.00 71.69 112 THR A O 1
ATOM 923 N N . LYS A 1 113 ? 7.739 -5.925 8.148 1.00 61.81 113 LYS A N 1
ATOM 924 C CA . LYS A 1 113 ? 8.936 -6.631 8.615 1.00 61.81 113 LYS A CA 1
ATOM 925 C C . LYS A 1 113 ? 9.207 -6.227 10.070 1.00 61.81 113 LYS A C 1
ATOM 927 O O . LYS A 1 113 ? 9.146 -5.030 10.368 1.00 61.81 113 LYS A O 1
ATOM 932 N N . PRO A 1 114 ? 9.517 -7.173 10.975 1.00 42.66 114 PRO A N 1
ATOM 933 C CA . PRO A 1 114 ? 10.048 -6.806 12.279 1.00 42.66 114 PRO A CA 1
ATOM 934 C C . PRO A 1 114 ? 11.349 -6.023 12.062 1.00 42.66 114 PRO A C 1
ATOM 936 O O . PRO A 1 114 ? 12.156 -6.381 11.202 1.00 42.66 114 PRO A O 1
ATOM 939 N N . ALA A 1 115 ? 11.516 -4.919 12.792 1.00 41.50 115 ALA A N 1
ATOM 940 C CA . ALA A 1 115 ? 12.782 -4.200 12.817 1.00 41.50 115 ALA A CA 1
ATOM 941 C C . ALA A 1 115 ? 13.850 -5.158 13.369 1.00 41.50 115 ALA A C 1
ATOM 943 O O . ALA A 1 115 ? 13.706 -5.628 14.498 1.00 41.50 115 ALA A O 1
ATOM 944 N N . ASN A 1 116 ? 14.848 -5.493 12.547 1.00 35.19 116 ASN A N 1
ATOM 945 C CA . ASN A 1 116 ? 16.054 -6.189 12.999 1.00 35.19 116 ASN A CA 1
ATOM 946 C C . ASN A 1 116 ? 16.970 -5.223 13.749 1.00 35.19 116 ASN A C 1
ATOM 948 O O . ASN A 1 116 ? 17.040 -4.047 13.322 1.00 35.19 116 ASN A O 1
#

Sequence (116 aa):
MIDPGELRLGNILHHKSGKTVDVTVGIIEQFVCDKKFSNKVWYPIHLTEEWLIKLGLHEVLGVYAVYGRELNLKLSDGYWEAYFKGKYVYVIKHVHQLQNLFYALTGQELVTKPAN

Radius of gyration: 14.88 Å; chains: 1; bounding box: 38×27×38 Å